Protein AF-A0A818LQ33-F1 (afdb_monomer_lite)

Secondary structure (DSSP, 8-state):
---HHHHHHHHHHHHHHHHTSS-EEEEEETTEEE-TT----TTTTSSPPEEEEE--GGGTT---------TT--

pLDDT: mean 79.86, std 13.87, range [43.62, 95.25]

Radius of gyration: 15.94 Å; chains: 1; bounding box: 31×48×32 Å

Sequence (74 aa):
MTNISSDVDHLRDEYNTRKSKNNELIVHYHDRQMHDGDELKKADTQTVPKVQIKIEPDLKNSYFILVMTNFDAS

Structure (mmCIF, N/CA/C/O backbone):
data_AF-A0A818LQ33-F1
#
_entry.id   AF-A0A818LQ33-F1
#
loop_
_atom_site.group_PDB
_atom_site.id
_atom_site.type_symbol
_atom_site.label_atom_id
_atom_site.label_alt_id
_atom_site.label_comp_id
_atom_site.label_asym_id
_atom_site.label_entity_id
_atom_site.label_seq_id
_atom_site.pdbx_PDB_ins_code
_atom_site.Cartn_x
_atom_site.Cartn_y
_atom_site.Cartn_z
_atom_site.occupancy
_atom_site.B_iso_or_equiv
_atom_site.auth_seq_id
_atom_site.auth_comp_id
_atom_site.auth_asym_id
_atom_site.auth_atom_id
_atom_site.pdbx_PDB_model_num
ATOM 1 N N . MET A 1 1 ? 4.020 36.722 8.067 1.00 44.16 1 MET A N 1
ATOM 2 C CA . MET A 1 1 ? 4.630 35.470 7.578 1.00 44.16 1 MET A CA 1
ATOM 3 C C . MET A 1 1 ? 3.999 34.343 8.356 1.00 44.16 1 MET A C 1
ATOM 5 O O . MET A 1 1 ? 4.238 34.240 9.550 1.00 44.16 1 MET A O 1
ATOM 9 N N . THR A 1 2 ? 3.090 33.610 7.729 1.00 43.62 2 THR A N 1
ATOM 10 C CA . THR A 1 2 ? 2.395 32.491 8.368 1.00 43.62 2 THR A CA 1
ATOM 11 C C . THR A 1 2 ? 3.380 31.327 8.476 1.00 43.62 2 THR A C 1
ATOM 13 O O . THR A 1 2 ? 4.042 31.002 7.490 1.00 43.62 2 THR A O 1
ATOM 16 N N . ASN A 1 3 ? 3.523 30.757 9.674 1.00 53.00 3 ASN A N 1
ATOM 17 C CA . ASN A 1 3 ? 4.441 29.664 10.014 1.00 53.00 3 ASN A CA 1
ATOM 18 C C . ASN A 1 3 ? 3.977 28.333 9.391 1.00 53.00 3 ASN A C 1
ATOM 20 O O . ASN A 1 3 ? 3.640 27.385 10.086 1.00 53.00 3 ASN A O 1
ATOM 24 N N . ILE A 1 4 ? 3.978 28.247 8.060 1.00 56.25 4 ILE A N 1
ATOM 25 C CA . ILE A 1 4 ? 3.571 27.053 7.298 1.00 56.25 4 ILE A CA 1
ATOM 26 C C . ILE A 1 4 ? 4.362 25.806 7.744 1.00 56.25 4 ILE A C 1
ATOM 28 O O . ILE A 1 4 ? 3.842 24.697 7.714 1.00 56.25 4 ILE A O 1
ATOM 32 N N . SER A 1 5 ? 5.595 25.989 8.231 1.00 55.44 5 SER A N 1
ATOM 33 C CA . SER A 1 5 ? 6.419 24.900 8.769 1.00 55.44 5 SER A CA 1
ATOM 34 C C . SER A 1 5 ? 5.828 24.251 10.024 1.00 55.44 5 SER A C 1
ATOM 36 O O . SER A 1 5 ? 5.879 23.031 10.130 1.00 55.44 5 SER A O 1
ATOM 38 N N . SER A 1 6 ? 5.255 25.019 10.964 1.00 60.81 6 SER A N 1
ATOM 39 C CA . SER A 1 6 ? 4.775 24.432 12.227 1.00 60.81 6 SER A CA 1
ATOM 40 C C . SER A 1 6 ? 3.513 23.605 12.032 1.00 60.81 6 SER A C 1
ATOM 42 O O . SER A 1 6 ? 3.338 22.595 12.704 1.00 60.81 6 SER A O 1
ATOM 44 N N . ASP A 1 7 ? 2.661 24.006 11.089 1.00 69.75 7 ASP A N 1
ATOM 45 C CA . ASP A 1 7 ? 1.430 23.279 10.782 1.00 69.75 7 ASP A CA 1
ATOM 46 C C . ASP A 1 7 ? 1.735 21.968 10.044 1.00 69.75 7 ASP A C 1
ATOM 48 O O . ASP A 1 7 ? 1.114 20.944 10.319 1.00 69.75 7 ASP A O 1
ATOM 52 N N . VAL A 1 8 ? 2.738 21.959 9.158 1.00 70.06 8 VAL A N 1
ATOM 53 C CA . VAL A 1 8 ? 3.191 20.737 8.470 1.00 70.06 8 VAL A CA 1
ATOM 54 C C . VAL A 1 8 ? 3.829 19.750 9.446 1.00 70.06 8 VAL A C 1
ATOM 56 O O . VAL A 1 8 ? 3.511 18.561 9.395 1.00 70.06 8 VAL A O 1
ATOM 59 N N . ASP A 1 9 ? 4.688 20.221 10.352 1.00 73.06 9 ASP A N 1
ATOM 60 C CA . ASP A 1 9 ? 5.305 19.362 11.367 1.00 73.06 9 ASP A CA 1
ATOM 61 C C . ASP A 1 9 ? 4.255 18.798 12.341 1.00 73.06 9 ASP A C 1
ATOM 63 O O . ASP A 1 9 ? 4.268 17.603 12.632 1.00 73.06 9 ASP A O 1
ATOM 67 N N . HIS A 1 10 ? 3.277 19.610 12.755 1.00 71.69 10 HIS A N 1
ATOM 68 C CA . HIS A 1 10 ? 2.169 19.162 13.603 1.00 71.69 10 HIS A CA 1
ATOM 69 C C . HIS A 1 10 ? 1.299 18.098 12.917 1.00 71.69 10 HIS A C 1
ATOM 71 O O . HIS A 1 10 ? 0.990 17.062 13.504 1.00 71.69 10 HIS A O 1
ATOM 77 N N . LEU A 1 11 ? 0.928 18.315 11.652 1.00 71.75 11 LEU A N 1
ATOM 78 C CA . LEU A 1 11 ? 0.160 17.340 10.871 1.00 71.75 11 LEU A CA 1
ATOM 79 C C . LEU A 1 11 ? 0.943 16.039 10.652 1.00 71.75 11 LEU A C 1
ATOM 81 O O . LEU A 1 11 ? 0.356 14.955 10.681 1.00 71.75 11 LEU A O 1
ATOM 85 N N . ARG A 1 12 ? 2.267 16.126 10.466 1.00 71.81 12 ARG A N 1
ATOM 86 C CA . ARG A 1 12 ? 3.144 14.955 10.359 1.00 71.81 12 ARG A CA 1
ATOM 87 C C . ARG A 1 12 ? 3.154 14.154 11.658 1.00 71.81 12 ARG A C 1
ATOM 89 O O . ARG A 1 12 ? 3.045 12.929 11.611 1.00 71.81 12 ARG A O 1
ATOM 96 N N . ASP A 1 13 ? 3.259 14.824 12.797 1.00 70.62 13 ASP A N 1
ATOM 97 C CA . ASP A 1 13 ? 3.313 14.169 14.103 1.00 70.62 13 ASP A CA 1
ATOM 98 C C . ASP A 1 13 ? 1.962 13.544 14.483 1.00 70.62 13 ASP A C 1
ATOM 100 O O . ASP A 1 13 ? 1.927 12.409 14.964 1.00 70.62 13 ASP A O 1
ATOM 104 N N . GLU A 1 14 ? 0.837 14.199 14.181 1.00 69.88 14 GLU A N 1
ATOM 105 C CA . GLU A 1 14 ? -0.499 13.608 14.335 1.00 69.88 14 GLU A CA 1
ATOM 106 C C . GLU A 1 14 ? -0.708 12.396 13.422 1.00 69.88 14 GLU A C 1
ATOM 108 O O . GLU A 1 14 ? -1.211 11.358 13.867 1.00 69.88 14 GLU A O 1
ATOM 113 N N . TYR A 1 15 ? -0.299 12.499 12.154 1.00 62.97 15 TYR A N 1
ATOM 114 C CA . TYR A 1 15 ? -0.360 11.388 11.211 1.00 62.97 15 TYR A CA 1
ATOM 115 C C . TYR A 1 15 ? 0.478 10.208 11.702 1.00 62.97 15 TYR A C 1
ATOM 117 O O . TYR A 1 15 ? -0.030 9.092 11.763 1.00 62.97 15 TYR A O 1
ATOM 125 N N . ASN A 1 16 ? 1.725 10.442 12.116 1.00 62.84 16 ASN A N 1
ATOM 126 C CA . ASN A 1 16 ? 2.604 9.397 12.634 1.00 62.84 16 ASN A CA 1
ATOM 127 C C . ASN A 1 16 ? 2.053 8.775 13.922 1.00 62.84 16 ASN A C 1
ATOM 129 O O . ASN A 1 16 ? 2.087 7.555 14.073 1.00 62.84 1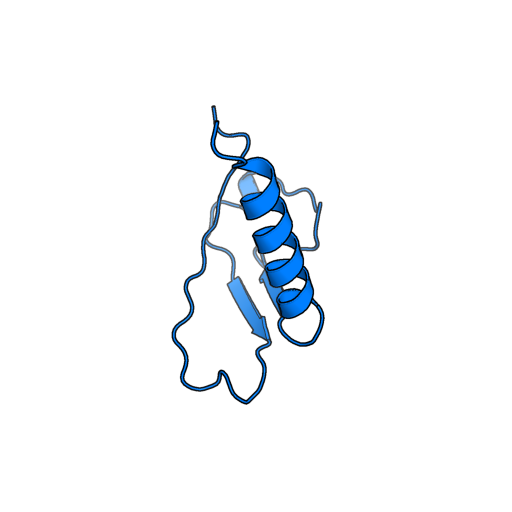6 ASN A O 1
ATOM 133 N N . THR A 1 17 ? 1.466 9.582 14.807 1.00 63.50 17 THR A N 1
ATOM 134 C CA . THR A 1 17 ? 0.832 9.110 16.047 1.00 63.50 17 THR A CA 1
ATOM 135 C C . THR A 1 17 ? -0.377 8.213 15.762 1.00 63.50 17 THR A C 1
ATOM 137 O O . THR A 1 17 ? -0.539 7.182 16.413 1.00 63.50 17 THR A O 1
ATOM 140 N N . ARG A 1 18 ? -1.198 8.542 14.753 1.00 59.06 18 ARG A N 1
ATOM 141 C CA . ARG A 1 18 ? -2.346 7.713 14.330 1.00 59.06 18 ARG A CA 1
ATOM 142 C C . ARG A 1 18 ? -1.936 6.493 13.502 1.00 59.06 18 ARG A C 1
ATOM 144 O O . ARG A 1 18 ? -2.510 5.421 13.666 1.00 59.06 18 ARG A O 1
ATOM 151 N N . LYS A 1 19 ? -0.920 6.629 12.646 1.00 58.09 19 LYS A N 1
ATOM 152 C CA . LYS A 1 19 ? -0.316 5.531 11.872 1.00 58.09 19 LYS A CA 1
ATOM 153 C C . LYS A 1 19 ? 0.283 4.469 12.798 1.00 58.09 19 LYS A C 1
ATOM 155 O O . LYS A 1 19 ? 0.294 3.292 12.464 1.00 58.09 19 LYS A O 1
ATOM 160 N N . SER A 1 20 ? 0.762 4.883 13.971 1.00 52.94 20 SER A N 1
ATOM 161 C CA . SER A 1 20 ? 1.657 4.097 14.819 1.00 52.94 20 SER A CA 1
ATOM 162 C C . SER A 1 20 ? 1.048 2.885 15.524 1.00 52.94 20 SER A C 1
ATOM 164 O O . SER A 1 20 ? 1.846 2.134 16.087 1.00 52.94 20 SER A O 1
ATOM 166 N N . LYS A 1 21 ? -0.274 2.654 15.578 1.00 56.25 21 LYS A N 1
ATOM 167 C CA . LYS A 1 21 ? -0.755 1.578 16.470 1.00 56.25 21 LYS A CA 1
ATOM 168 C C . LYS A 1 21 ? -1.481 0.390 15.863 1.00 56.25 21 LYS A C 1
ATOM 170 O O . LYS A 1 21 ? -1.231 -0.694 16.370 1.00 56.25 21 LYS A O 1
ATOM 175 N N . ASN A 1 22 ? -2.266 0.501 14.792 1.00 65.25 22 ASN A N 1
ATOM 176 C CA . ASN A 1 22 ? -3.041 -0.672 14.343 1.00 65.25 22 ASN A CA 1
ATOM 177 C C . ASN A 1 22 ? -3.393 -0.730 12.851 1.00 65.25 22 ASN A C 1
ATOM 179 O O . ASN A 1 22 ? -3.893 -1.764 12.401 1.00 65.25 22 ASN A O 1
ATOM 183 N N . ASN A 1 23 ? -3.128 0.334 12.086 1.00 75.44 23 ASN A N 1
ATOM 184 C CA . ASN A 1 23 ? -3.461 0.368 10.666 1.00 75.44 23 ASN A CA 1
ATOM 185 C C . ASN A 1 23 ? -2.222 0.065 9.824 1.00 75.44 23 ASN A C 1
ATOM 187 O O . ASN A 1 23 ? -1.216 0.765 9.913 1.00 75.44 23 ASN A O 1
ATOM 191 N N . GLU A 1 24 ? -2.303 -0.968 8.994 1.00 85.75 24 GLU A N 1
ATOM 192 C CA . GLU A 1 24 ? -1.199 -1.420 8.148 1.00 85.75 24 GLU A CA 1
ATOM 193 C C . GLU A 1 24 ? -1.657 -1.470 6.692 1.00 85.75 24 GLU A C 1
ATOM 195 O O . GLU A 1 24 ? -2.696 -2.057 6.377 1.00 85.75 24 GLU A O 1
ATOM 200 N N . LEU A 1 25 ? -0.879 -0.843 5.808 1.00 88.06 25 LEU A N 1
ATOM 201 C CA . LEU A 1 25 ? -1.070 -0.908 4.365 1.00 88.06 25 LEU A CA 1
ATOM 202 C C . LEU A 1 25 ? -0.108 -1.948 3.798 1.00 88.06 25 LEU A C 1
ATOM 204 O O . LEU A 1 25 ? 1.102 -1.743 3.807 1.00 88.06 25 LEU A O 1
ATOM 208 N N . ILE A 1 26 ? -0.657 -3.037 3.277 1.00 92.50 26 ILE A N 1
ATOM 209 C CA . ILE A 1 26 ? 0.104 -4.099 2.633 1.00 92.50 26 ILE A CA 1
ATOM 210 C C . ILE A 1 26 ? -0.134 -3.990 1.129 1.00 92.50 26 ILE A C 1
ATOM 212 O O . ILE A 1 26 ? -1.276 -4.032 0.662 1.00 92.50 26 ILE A O 1
ATOM 216 N N . VAL A 1 27 ? 0.947 -3.843 0.367 1.00 94.56 27 VAL A N 1
ATOM 217 C CA . VAL A 1 27 ? 0.911 -3.679 -1.090 1.00 94.56 27 VAL A CA 1
ATOM 218 C C . VAL A 1 27 ? 1.595 -4.871 -1.739 1.00 94.56 27 VAL A C 1
ATOM 220 O O . VAL A 1 27 ? 2.699 -5.240 -1.348 1.00 94.56 27 VAL A O 1
ATOM 223 N N . HIS A 1 28 ? 0.955 -5.454 -2.749 1.00 95.25 28 HIS A N 1
ATOM 224 C CA . HIS A 1 28 ? 1.523 -6.524 -3.556 1.00 95.25 28 HIS A CA 1
ATOM 225 C C . HIS A 1 28 ? 1.558 -6.133 -5.031 1.00 95.25 28 HIS A C 1
ATOM 227 O O . HIS A 1 28 ? 0.524 -5.804 -5.620 1.00 95.25 28 HIS A O 1
ATOM 233 N N . TYR A 1 29 ? 2.733 -6.255 -5.641 1.00 94.62 29 TYR A N 1
ATOM 234 C CA . TYR A 1 29 ? 2.866 -6.314 -7.094 1.00 94.62 29 TYR A CA 1
ATOM 235 C C . TYR A 1 29 ? 3.038 -7.776 -7.495 1.00 94.62 29 TYR A C 1
ATOM 237 O O . TYR A 1 29 ? 3.986 -8.438 -7.070 1.00 94.62 29 TYR A O 1
ATOM 245 N N . HIS A 1 30 ? 2.108 -8.283 -8.307 1.00 89.06 30 HIS A N 1
ATOM 246 C CA . HIS A 1 30 ? 2.010 -9.711 -8.622 1.00 89.06 30 HIS A CA 1
ATOM 247 C C . HIS A 1 30 ? 1.966 -10.556 -7.330 1.00 89.06 30 HIS A C 1
ATOM 249 O O . HIS A 1 30 ? 1.063 -10.358 -6.514 1.00 89.06 30 HIS A O 1
ATOM 255 N N . ASP A 1 31 ? 2.938 -11.451 -7.131 1.00 88.50 31 ASP A N 1
ATOM 256 C CA . ASP A 1 31 ? 3.037 -12.337 -5.963 1.00 88.50 31 ASP A CA 1
ATOM 257 C C . ASP A 1 31 ? 4.050 -11.842 -4.911 1.00 88.50 31 ASP A C 1
ATOM 259 O O . ASP A 1 31 ? 4.315 -12.528 -3.924 1.00 88.50 31 ASP A O 1
ATOM 263 N N . ARG A 1 32 ? 4.622 -10.641 -5.092 1.00 92.56 32 ARG A N 1
ATOM 264 C CA . ARG A 1 32 ? 5.602 -10.050 -4.171 1.00 92.56 32 ARG A CA 1
ATOM 265 C C . ARG A 1 32 ? 4.941 -9.001 -3.281 1.00 92.56 32 ARG A C 1
ATOM 267 O O . ARG A 1 32 ? 4.361 -8.040 -3.780 1.00 92.56 32 ARG A O 1
ATOM 274 N N . GLN A 1 33 ? 5.065 -9.177 -1.966 1.00 94.62 33 GLN A N 1
ATOM 275 C CA . GLN A 1 33 ? 4.740 -8.142 -0.982 1.00 94.62 33 GLN A CA 1
ATOM 276 C C . GLN A 1 33 ? 5.833 -7.071 -0.964 1.00 94.62 33 GLN A C 1
ATOM 278 O O . GLN A 1 33 ? 7.020 -7.405 -0.966 1.00 94.62 33 GLN A O 1
ATOM 283 N N . MET A 1 34 ? 5.421 -5.807 -0.919 1.00 93.62 34 MET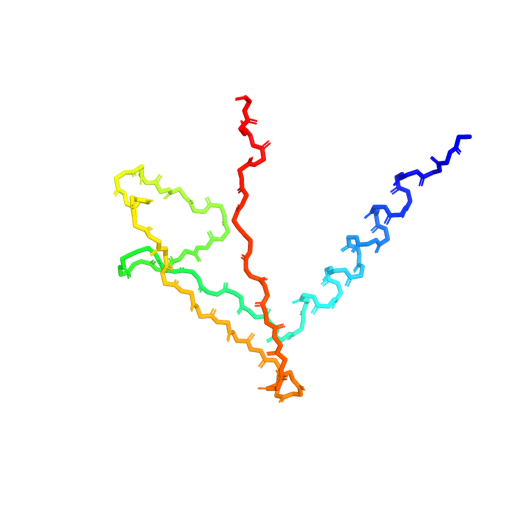 A N 1
ATOM 284 C CA . MET A 1 34 ? 6.323 -4.664 -0.874 1.00 93.62 34 MET A CA 1
ATOM 285 C C . MET A 1 34 ? 6.539 -4.140 0.537 1.00 93.62 34 MET A C 1
ATOM 287 O O . MET A 1 34 ? 5.601 -4.061 1.332 1.00 93.62 34 MET A O 1
ATOM 291 N N . HIS A 1 35 ? 7.774 -3.724 0.795 1.00 92.25 35 HIS A N 1
ATOM 292 C CA . HIS A 1 35 ? 8.206 -3.024 1.996 1.00 92.25 35 HIS A CA 1
ATOM 293 C C . HIS A 1 35 ? 8.696 -1.619 1.640 1.00 92.25 35 HIS A C 1
ATOM 295 O O . HIS A 1 35 ? 8.962 -1.305 0.478 1.00 92.25 35 HIS A O 1
ATOM 301 N N . ASP A 1 36 ? 8.796 -0.759 2.650 1.00 89.44 36 ASP A N 1
ATOM 302 C CA . ASP A 1 36 ? 9.287 0.603 2.459 1.00 89.44 36 ASP A CA 1
ATOM 303 C C . ASP A 1 36 ? 10.726 0.597 1.919 1.00 89.44 36 ASP A C 1
ATOM 305 O O . ASP A 1 36 ? 11.588 -0.120 2.430 1.00 89.44 36 ASP A O 1
ATOM 309 N N . GLY A 1 37 ? 10.965 1.375 0.863 1.00 89.44 37 GLY A N 1
ATOM 310 C CA . GLY A 1 37 ? 12.249 1.431 0.159 1.00 89.44 37 GLY A CA 1
ATOM 311 C C . GLY A 1 37 ? 12.544 0.271 -0.802 1.00 89.44 37 GLY A C 1
ATOM 312 O O . GLY A 1 37 ? 13.623 0.260 -1.393 1.00 89.44 37 GLY A O 1
ATOM 313 N N . ASP A 1 38 ? 11.630 -0.688 -0.998 1.00 93.69 38 ASP A N 1
ATOM 314 C CA . ASP A 1 38 ? 11.841 -1.753 -1.983 1.00 93.69 38 A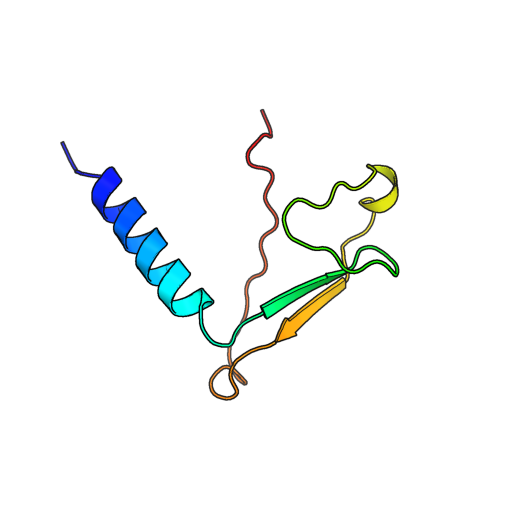SP A CA 1
ATOM 315 C C . ASP A 1 38 ? 11.952 -1.195 -3.413 1.00 93.69 38 ASP A C 1
ATOM 317 O O . ASP A 1 38 ? 11.071 -0.485 -3.904 1.00 93.69 38 ASP A O 1
ATOM 321 N N . GLU A 1 39 ? 12.991 -1.617 -4.133 1.00 92.81 39 GLU A N 1
ATOM 322 C CA . GLU A 1 39 ? 13.118 -1.342 -5.561 1.00 92.81 39 GLU A CA 1
ATOM 323 C C . GLU A 1 39 ? 12.297 -2.334 -6.400 1.00 92.81 39 GLU A C 1
ATOM 325 O O . GLU A 1 39 ? 12.297 -3.559 -6.188 1.00 92.81 39 GLU A O 1
ATOM 330 N N . LEU A 1 40 ? 11.617 -1.789 -7.409 1.00 89.31 40 LEU A N 1
ATOM 331 C CA . LEU A 1 40 ? 10.816 -2.526 -8.378 1.00 89.31 40 LEU A CA 1
ATOM 332 C C . LEU A 1 40 ? 11.250 -2.182 -9.797 1.00 89.31 40 LEU A C 1
ATOM 334 O O . LEU A 1 40 ? 11.518 -1.025 -10.126 1.00 89.31 40 LEU A O 1
ATOM 338 N N . LYS A 1 41 ? 11.268 -3.187 -10.677 1.00 91.44 41 LYS A N 1
ATOM 339 C CA . LYS A 1 41 ? 11.477 -2.930 -12.101 1.00 91.44 41 LYS A CA 1
ATOM 340 C C . LYS A 1 41 ? 10.200 -2.338 -12.678 1.00 91.44 41 LYS A C 1
ATOM 342 O O . LYS A 1 41 ? 9.100 -2.774 -12.357 1.00 91.44 41 LYS A O 1
ATOM 347 N N . LYS A 1 42 ? 10.343 -1.422 -13.638 1.00 90.00 42 LYS A N 1
ATOM 348 C CA . LYS A 1 42 ? 9.204 -0.812 -14.350 1.00 90.00 42 LYS A CA 1
ATOM 349 C C . LYS A 1 42 ? 8.254 -1.842 -14.982 1.00 90.00 42 LYS A C 1
ATOM 351 O O . LYS A 1 42 ? 7.067 -1.582 -15.122 1.00 90.00 42 LYS A O 1
ATOM 356 N N . ALA A 1 43 ? 8.769 -3.001 -15.394 1.00 90.31 43 ALA A N 1
ATOM 357 C CA . ALA A 1 43 ? 7.940 -4.077 -15.938 1.00 90.31 43 ALA A CA 1
ATOM 358 C C . ALA A 1 43 ? 6.970 -4.661 -14.894 1.00 90.31 43 ALA A C 1
ATOM 360 O O . ALA A 1 43 ? 5.849 -5.018 -15.244 1.00 90.31 43 ALA A O 1
ATOM 361 N N . ASP A 1 44 ? 7.367 -4.681 -13.622 1.00 88.00 44 ASP A N 1
ATOM 362 C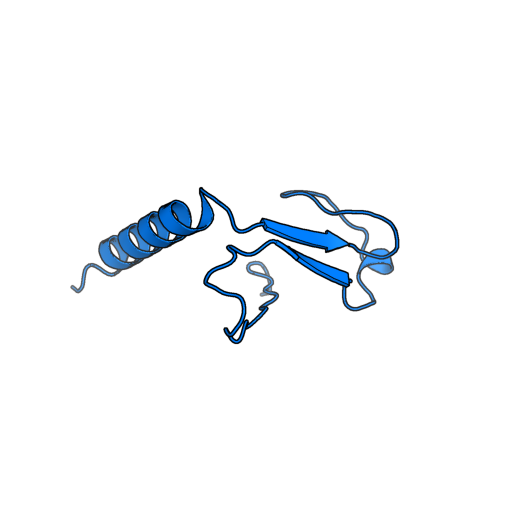 CA . ASP A 1 44 ? 6.585 -5.262 -12.528 1.00 88.00 44 ASP A CA 1
ATOM 363 C C . ASP A 1 44 ? 5.463 -4.320 -12.051 1.00 88.00 44 ASP A C 1
ATOM 365 O O . ASP A 1 44 ? 4.538 -4.764 -11.374 1.00 88.00 44 ASP A O 1
ATOM 369 N N . THR A 1 45 ? 5.514 -3.036 -12.433 1.00 90.19 45 THR A N 1
ATOM 370 C CA . THR A 1 45 ? 4.580 -1.976 -12.008 1.00 90.19 45 THR A CA 1
ATOM 371 C C . THR A 1 45 ? 3.573 -1.565 -13.087 1.00 90.19 45 THR A C 1
ATOM 373 O O . THR A 1 45 ? 2.876 -0.563 -12.941 1.00 90.19 45 THR A O 1
ATOM 376 N N . GLN A 1 46 ? 3.466 -2.329 -14.182 1.00 92.38 46 GLN A N 1
ATOM 377 C CA . GLN A 1 46 ? 2.538 -2.022 -15.283 1.00 92.38 46 GLN A CA 1
ATOM 378 C C . GLN A 1 46 ? 1.063 -2.267 -14.942 1.00 92.38 46 GLN A C 1
ATOM 380 O O . GLN A 1 46 ? 0.179 -1.820 -15.671 1.00 92.38 46 GLN A O 1
ATOM 385 N N . THR A 1 47 ? 0.786 -2.988 -13.856 1.00 90.69 47 THR A N 1
ATOM 386 C CA . THR A 1 47 ? -0.571 -3.265 -13.384 1.00 90.69 47 THR A CA 1
ATOM 387 C C . THR A 1 47 ? -0.810 -2.609 -12.032 1.00 90.69 47 THR A C 1
ATOM 389 O O . THR A 1 47 ? 0.122 -2.352 -11.270 1.00 90.69 47 THR A O 1
ATOM 392 N N . VAL A 1 48 ? -2.078 -2.317 -11.738 1.00 92.88 48 VAL A N 1
ATOM 393 C CA . VAL A 1 48 ? -2.478 -1.782 -10.433 1.00 92.88 48 VAL A CA 1
ATOM 394 C C . VAL A 1 48 ? -2.151 -2.823 -9.352 1.00 92.88 48 VAL A C 1
ATOM 396 O O . VAL A 1 48 ? -2.547 -3.983 -9.510 1.00 92.88 48 VAL A O 1
ATOM 399 N N . PRO A 1 49 ? -1.455 -2.450 -8.262 1.00 94.94 49 PRO A N 1
ATOM 400 C CA . PRO A 1 49 ? -1.109 -3.396 -7.213 1.00 94.94 49 PRO A CA 1
ATOM 401 C C . PRO A 1 49 ? -2.351 -3.874 -6.461 1.00 94.94 49 PRO A C 1
ATOM 403 O O . PRO A 1 49 ? -3.341 -3.152 -6.310 1.00 94.94 49 PRO A O 1
ATOM 406 N N . LYS A 1 50 ? -2.275 -5.089 -5.919 1.00 95.19 50 LYS A N 1
ATOM 407 C CA . LYS A 1 50 ? -3.255 -5.555 -4.937 1.00 95.19 50 LYS A CA 1
ATOM 408 C C . LYS A 1 50 ? -2.933 -4.912 -3.598 1.00 95.19 50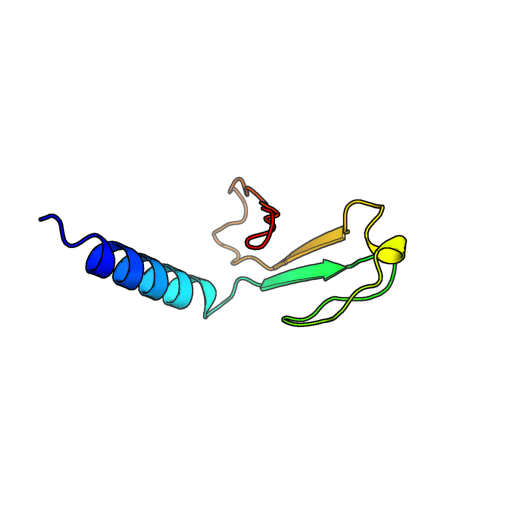 LYS A C 1
ATOM 410 O O . LYS A 1 50 ? -1.775 -4.872 -3.186 1.00 95.19 50 LYS A O 1
ATOM 415 N N . VAL A 1 51 ? -3.962 -4.432 -2.914 1.00 93.12 51 VAL A N 1
ATOM 416 C CA . VAL A 1 51 ? -3.812 -3.734 -1.640 1.00 93.12 51 VAL A CA 1
ATOM 417 C C . VAL A 1 51 ? -4.690 -4.393 -0.595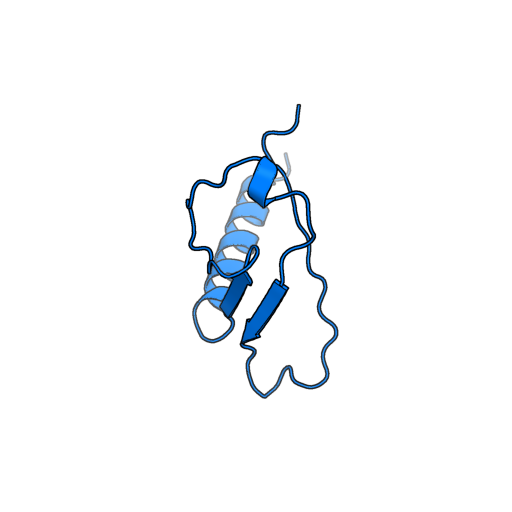 1.00 93.12 51 VAL A C 1
ATOM 419 O O . VAL A 1 51 ? -5.876 -4.624 -0.823 1.00 93.12 51 VAL A O 1
ATOM 422 N N . GLN A 1 52 ? -4.097 -4.671 0.559 1.00 91.56 52 GLN A N 1
ATOM 423 C CA . GLN A 1 52 ? -4.798 -5.096 1.755 1.00 91.56 52 GLN A CA 1
ATOM 424 C C . GLN A 1 52 ? -4.561 -4.052 2.839 1.00 91.56 52 GLN A C 1
ATOM 426 O O . GLN A 1 52 ? -3.429 -3.653 3.100 1.00 91.56 52 GLN A O 1
ATOM 431 N N . ILE A 1 53 ? -5.641 -3.615 3.474 1.00 86.88 53 ILE A N 1
ATOM 432 C CA . ILE A 1 53 ? -5.575 -2.675 4.586 1.00 86.88 53 ILE A CA 1
ATOM 433 C C . ILE A 1 53 ? -6.018 -3.432 5.827 1.00 86.88 53 ILE A C 1
ATOM 435 O O . ILE A 1 53 ? -7.145 -3.925 5.900 1.00 86.88 53 ILE A O 1
ATOM 439 N N . LYS A 1 54 ? -5.123 -3.545 6.801 1.00 86.38 54 LYS A N 1
ATOM 440 C CA . LYS A 1 54 ? -5.490 -3.950 8.151 1.00 86.38 54 LYS A CA 1
ATOM 441 C C . LYS A 1 54 ? -5.952 -2.692 8.867 1.00 86.38 54 LYS A C 1
ATOM 443 O O . LYS A 1 54 ? -5.189 -1.734 8.938 1.00 86.38 54 LYS A O 1
ATOM 448 N N . ILE A 1 55 ? -7.197 -2.688 9.328 1.00 82.00 55 ILE A N 1
ATOM 449 C CA . ILE A 1 55 ? -7.803 -1.546 10.015 1.00 82.00 55 ILE A CA 1
ATOM 450 C C . ILE A 1 55 ? -8.256 -1.930 11.418 1.00 82.00 55 ILE A C 1
ATOM 452 O O . ILE A 1 55 ? -8.568 -3.096 11.684 1.00 82.00 55 ILE A O 1
ATOM 456 N N . GLU A 1 56 ? -8.339 -0.940 12.298 1.00 79.31 56 GLU A N 1
ATOM 457 C CA . GLU A 1 56 ? -8.978 -1.101 13.599 1.00 79.31 56 GLU A CA 1
ATOM 458 C C . GLU A 1 56 ? -10.469 -1.485 13.462 1.00 79.31 56 GLU A C 1
ATOM 460 O O . GLU A 1 56 ? -11.145 -1.067 12.512 1.00 79.31 56 GLU A O 1
ATOM 465 N N . PRO A 1 57 ? -11.014 -2.304 14.384 1.00 72.12 57 PRO A N 1
ATOM 466 C CA . PRO A 1 57 ? -12.396 -2.783 14.299 1.00 72.12 57 PRO A CA 1
ATOM 467 C C . PRO A 1 57 ? -13.468 -1.684 14.280 1.00 72.12 57 PRO A C 1
ATOM 469 O O . PRO A 1 57 ? -14.549 -1.902 13.732 1.00 72.12 57 PRO A O 1
ATOM 472 N N . ASP A 1 58 ? -13.189 -0.531 14.879 1.00 77.62 58 ASP A N 1
ATOM 473 C CA . ASP A 1 58 ? -14.066 0.642 14.947 1.00 77.62 58 ASP A CA 1
ATOM 474 C C . ASP A 1 58 ? -14.153 1.412 13.617 1.00 77.62 58 ASP A C 1
ATOM 476 O O . ASP A 1 58 ? -15.102 2.165 13.405 1.00 77.62 58 ASP A O 1
ATOM 480 N N . LEU A 1 59 ? -13.250 1.146 12.667 1.00 75.44 59 LEU A N 1
ATOM 481 C CA . LEU A 1 59 ? -13.263 1.727 11.319 1.00 75.44 59 LEU A CA 1
ATOM 482 C C . LEU A 1 59 ? -14.031 0.880 10.285 1.00 75.44 59 LEU A C 1
ATOM 484 O O . LEU A 1 59 ? -14.006 1.187 9.093 1.00 75.44 59 LEU A O 1
ATOM 488 N N . LYS A 1 60 ? -14.738 -0.180 10.708 1.00 69.00 60 LYS A N 1
ATOM 489 C CA . LYS A 1 60 ? -15.415 -1.141 9.809 1.00 69.00 60 LYS A CA 1
ATOM 490 C C . LYS A 1 60 ? -16.465 -0.549 8.859 1.00 69.00 60 LYS A C 1
ATOM 492 O O . LYS A 1 60 ? -16.737 -1.168 7.837 1.00 69.00 60 LYS A O 1
ATOM 497 N N . ASN A 1 61 ? -17.041 0.613 9.172 1.00 79.44 61 ASN A N 1
ATOM 498 C CA . ASN A 1 61 ? -18.065 1.279 8.348 1.00 79.44 61 ASN A CA 1
ATOM 499 C C . ASN A 1 61 ? -17.563 2.583 7.705 1.00 79.44 61 ASN A C 1
ATOM 501 O O . ASN A 1 61 ? -18.355 3.465 7.375 1.00 79.44 61 ASN A O 1
ATOM 505 N N . SER A 1 62 ? -16.248 2.718 7.557 1.00 82.00 62 SER A N 1
ATOM 506 C CA . SER A 1 62 ? -15.619 3.907 6.992 1.00 82.00 62 SER A CA 1
ATOM 507 C C . SER A 1 62 ? -15.370 3.762 5.492 1.00 82.00 62 SER A C 1
ATOM 509 O O . SER A 1 62 ? -15.163 2.665 4.973 1.00 82.00 62 SER A O 1
ATOM 511 N N . TYR A 1 63 ? -15.340 4.898 4.798 1.00 85.25 63 TYR A N 1
ATOM 512 C CA . TYR A 1 63 ? -14.807 4.980 3.442 1.00 85.25 63 TYR A CA 1
ATOM 513 C C . TYR A 1 63 ? -13.310 5.274 3.500 1.00 85.25 63 TYR A C 1
ATOM 515 O O . TYR A 1 63 ? -12.863 6.093 4.303 1.00 85.25 63 TYR A O 1
ATOM 523 N N . PHE A 1 64 ? -12.549 4.633 2.618 1.00 83.56 64 PHE A N 1
ATOM 524 C CA . PHE A 1 64 ? -11.107 4.817 2.511 1.00 83.56 64 PHE A CA 1
ATOM 525 C C . PHE A 1 64 ? -10.761 5.384 1.140 1.00 83.56 64 PHE A C 1
ATOM 527 O O . PHE A 1 64 ? -11.313 4.962 0.125 1.00 83.56 64 PHE A O 1
ATOM 534 N N . ILE A 1 65 ? -9.825 6.329 1.121 1.00 87.69 65 ILE A N 1
ATOM 535 C CA . ILE A 1 65 ? -9.234 6.863 -0.103 1.00 87.69 65 ILE A CA 1
ATOM 536 C C . ILE A 1 65 ? -7.791 6.370 -0.144 1.00 87.69 65 ILE A C 1
ATOM 538 O O . ILE A 1 65 ? -7.019 6.635 0.776 1.00 87.69 65 ILE A O 1
ATOM 542 N N . LEU A 1 66 ? -7.434 5.650 -1.206 1.00 89.50 66 LEU A N 1
ATOM 543 C CA . LEU A 1 66 ? -6.062 5.239 -1.479 1.00 89.50 66 LEU A CA 1
ATOM 544 C C . LEU A 1 66 ? -5.481 6.157 -2.555 1.00 89.50 66 LEU A C 1
ATOM 546 O O . LEU A 1 66 ? -6.066 6.299 -3.628 1.00 89.50 66 LEU A O 1
ATOM 550 N N . VAL A 1 67 ? -4.329 6.761 -2.272 1.00 90.94 67 VAL A N 1
ATOM 551 C CA . VAL A 1 67 ? -3.634 7.664 -3.197 1.00 90.94 67 VAL A CA 1
ATOM 552 C C . VAL A 1 67 ? -2.238 7.117 -3.466 1.00 90.94 67 VAL A C 1
ATOM 554 O O . VAL A 1 67 ? -1.529 6.741 -2.536 1.00 90.94 67 VAL A O 1
ATOM 557 N N . MET A 1 68 ? -1.849 7.087 -4.739 1.00 90.62 68 MET A N 1
ATOM 558 C CA . MET A 1 68 ? -0.492 6.772 -5.180 1.00 90.62 68 MET A CA 1
ATOM 559 C C . MET A 1 68 ? 0.126 8.037 -5.771 1.00 90.62 68 MET A C 1
ATOM 561 O O . MET A 1 68 ? -0.462 8.655 -6.659 1.00 90.62 68 MET A O 1
ATOM 565 N N . THR A 1 69 ? 1.298 8.425 -5.279 1.00 91.06 69 THR A N 1
ATOM 566 C CA . THR A 1 69 ? 2.006 9.638 -5.701 1.00 91.06 69 THR A CA 1
ATOM 567 C C . THR A 1 69 ? 3.441 9.312 -6.096 1.00 91.06 69 THR A C 1
ATOM 569 O O . THR A 1 69 ? 4.045 8.383 -5.566 1.00 91.06 69 THR A O 1
ATOM 572 N N . ASN A 1 70 ? 3.992 10.093 -7.025 1.00 90.38 70 ASN A N 1
ATOM 573 C CA . ASN A 1 70 ? 5.420 10.123 -7.322 1.00 90.38 70 ASN A CA 1
ATOM 574 C C . ASN A 1 70 ? 5.924 11.535 -7.013 1.00 90.38 70 ASN A C 1
ATOM 576 O O . ASN A 1 70 ? 5.607 12.468 -7.747 1.00 90.38 70 ASN A O 1
ATOM 580 N N . PHE A 1 71 ? 6.649 11.689 -5.907 1.00 86.44 71 PHE A N 1
ATOM 581 C CA . PHE A 1 71 ? 7.138 12.995 -5.456 1.00 86.44 71 PHE A CA 1
ATOM 582 C C . PHE A 1 71 ? 8.309 13.524 -6.294 1.00 86.44 71 PHE A C 1
ATOM 584 O O . PHE A 1 71 ? 8.565 14.723 -6.267 1.00 86.44 71 PHE A O 1
ATOM 591 N N . ASP A 1 72 ? 8.957 12.658 -7.077 1.00 88.56 72 ASP A N 1
ATOM 592 C CA . ASP A 1 72 ? 10.089 13.002 -7.944 1.00 88.56 72 ASP A CA 1
ATOM 593 C C . ASP A 1 72 ? 9.669 13.232 -9.407 1.00 88.56 72 ASP A C 1
ATOM 595 O O . ASP A 1 72 ? 10.512 13.404 -10.291 1.00 88.56 72 ASP A O 1
ATOM 599 N N . ALA A 1 73 ? 8.364 13.210 -9.699 1.00 76.12 73 ALA A N 1
ATOM 600 C CA . ALA A 1 73 ? 7.859 13.533 -11.027 1.00 76.12 73 ALA A CA 1
ATOM 601 C C . ALA A 1 73 ? 8.085 15.028 -11.314 1.00 76.12 73 ALA A C 1
ATOM 603 O O . ALA A 1 73 ? 7.474 15.884 -10.673 1.00 76.12 73 ALA A O 1
ATOM 604 N N . SER A 1 74 ? 8.973 15.317 -12.269 1.00 64.50 74 SER A N 1
ATOM 605 C CA . SER A 1 74 ? 9.234 16.659 -12.810 1.00 64.50 74 SER A CA 1
ATOM 606 C C . SER A 1 74 ? 8.484 16.901 -14.113 1.00 64.50 74 SER A C 1
ATOM 608 O O . SER A 1 74 ? 8.247 15.920 -14.857 1.00 64.50 74 SER A O 1
#

Foldseek 3Di:
DPPPVVVVVVVVVVVCVVVPDWKDKWWDQPPDIDDPPDDDDPVSVPDDIDIDIGDDPVCPPPDDDDDDDDPPDD